Protein AF-A0A537RD06-F1 (afdb_monomer_lite)

pLDDT: mean 72.37, std 19.57, range [37.72, 94.0]

Foldseek 3Di:
DDDDWDFPDDPPDDPPDDTPTPPDPDPPDDPAKWKWKWFADPNQIWTQAPVRDTHSDPVRTDTHPDPVVNVVCCPPVPDDPTDMDMDMDGDD

Radius of gyration: 15.89 Å; chains: 1; bounding box: 30×45×32 Å

Structure (mmCIF, N/CA/C/O backbone):
data_AF-A0A537RD06-F1
#
_entry.id   AF-A0A537RD06-F1
#
loop_
_atom_site.group_PDB
_atom_site.id
_atom_site.type_symbol
_atom_site.label_atom_id
_atom_site.label_alt_id
_atom_site.label_comp_id
_atom_site.label_asym_id
_atom_site.label_entity_id
_atom_site.label_seq_id
_atom_site.pdbx_PDB_ins_code
_atom_site.Cartn_x
_atom_site.Cartn_y
_atom_site.Cartn_z
_atom_site.occupancy
_atom_site.B_iso_or_equiv
_atom_site.auth_seq_id
_atom_site.auth_comp_id
_atom_site.auth_asym_id
_atom_site.auth_atom_id
_atom_site.pdbx_PDB_model_num
ATOM 1 N N . MET A 1 1 ? 18.462 -20.074 -12.640 1.00 39.12 1 MET A N 1
ATOM 2 C CA . MET A 1 1 ? 17.946 -19.316 -11.480 1.00 39.12 1 MET A CA 1
ATOM 3 C C . MET A 1 1 ? 16.590 -19.912 -11.158 1.00 39.12 1 MET A C 1
ATOM 5 O O . MET A 1 1 ? 15.758 -19.966 -12.052 1.00 39.12 1 MET A O 1
ATOM 9 N N . SER A 1 2 ? 16.436 -20.519 -9.981 1.00 37.72 2 SER A N 1
ATOM 10 C CA . SER A 1 2 ? 15.245 -21.305 -9.638 1.00 37.72 2 SER A CA 1
ATOM 11 C C . SER A 1 2 ? 14.078 -20.364 -9.352 1.00 37.72 2 SER A C 1
ATOM 13 O O . SER A 1 2 ? 14.208 -19.499 -8.490 1.00 37.72 2 SER A O 1
ATOM 15 N N . ALA A 1 3 ? 12.968 -20.512 -10.076 1.00 45.72 3 ALA A N 1
ATOM 16 C CA . ALA A 1 3 ? 11.728 -19.812 -9.769 1.00 45.72 3 ALA A CA 1
ATOM 17 C C . ALA A 1 3 ? 11.284 -20.197 -8.348 1.00 45.72 3 ALA A C 1
ATOM 19 O O . ALA A 1 3 ? 11.201 -21.382 -8.022 1.00 45.72 3 ALA A O 1
ATOM 20 N N . HIS A 1 4 ? 11.058 -19.209 -7.483 1.00 45.50 4 HIS A N 1
ATOM 21 C CA . HIS A 1 4 ? 10.454 -19.451 -6.179 1.00 45.50 4 HIS A CA 1
ATOM 22 C C . HIS A 1 4 ? 8.944 -19.591 -6.369 1.00 45.50 4 HIS A C 1
ATOM 24 O O . HIS A 1 4 ? 8.223 -18.609 -6.542 1.00 45.50 4 HIS A O 1
ATOM 30 N N . GLU A 1 5 ? 8.479 -20.836 -6.389 1.00 47.28 5 GLU A N 1
ATOM 31 C CA . GLU A 1 5 ? 7.062 -21.173 -6.444 1.00 47.28 5 GLU A CA 1
ATOM 32 C C . GLU A 1 5 ? 6.422 -20.905 -5.078 1.00 47.28 5 GLU A C 1
ATOM 34 O O . GLU A 1 5 ? 6.774 -21.530 -4.079 1.00 47.28 5 GLU A O 1
ATOM 39 N N . ILE A 1 6 ? 5.480 -19.961 -5.026 1.00 50.62 6 ILE A N 1
ATOM 40 C CA . ILE A 1 6 ? 4.648 -19.731 -3.842 1.00 50.62 6 ILE A CA 1
ATOM 41 C C . ILE A 1 6 ? 3.338 -20.502 -4.048 1.00 50.62 6 ILE A C 1
ATOM 43 O O . ILE A 1 6 ? 2.570 -20.149 -4.948 1.00 50.62 6 ILE A O 1
ATOM 47 N N . PRO A 1 7 ? 3.050 -21.543 -3.250 1.00 47.88 7 PRO A N 1
ATOM 48 C CA . PRO A 1 7 ? 1.788 -22.258 -3.348 1.00 47.88 7 PRO A CA 1
ATOM 49 C C . PRO A 1 7 ? 0.640 -21.390 -2.815 1.00 47.88 7 PRO A C 1
ATOM 51 O O . PRO A 1 7 ? 0.606 -21.025 -1.640 1.00 47.88 7 PRO A O 1
ATOM 54 N N . LEU A 1 8 ? -0.340 -21.096 -3.673 1.00 50.75 8 LEU A N 1
ATOM 55 C CA . LEU A 1 8 ? -1.630 -20.531 -3.274 1.00 50.75 8 LEU A CA 1
ATOM 56 C C . LEU A 1 8 ? -2.480 -21.631 -2.625 1.00 50.75 8 LEU A C 1
ATOM 58 O O . LEU A 1 8 ? -3.322 -22.253 -3.269 1.00 50.75 8 LEU A O 1
ATOM 62 N N . MET A 1 9 ? -2.253 -21.904 -1.343 1.00 46.75 9 MET A N 1
ATOM 63 C CA . MET A 1 9 ? -3.157 -22.753 -0.568 1.00 46.75 9 MET A CA 1
ATOM 64 C C . MET A 1 9 ? -4.330 -21.897 -0.086 1.00 46.75 9 MET A C 1
ATOM 66 O O . MET A 1 9 ? -4.251 -21.228 0.941 1.00 46.75 9 MET A O 1
ATOM 70 N N . ALA A 1 10 ? -5.424 -21.890 -0.847 1.00 46.03 10 ALA A N 1
ATOM 71 C CA . ALA A 1 10 ? -6.705 -21.415 -0.343 1.00 46.03 10 ALA A CA 1
ATOM 72 C C . ALA A 1 10 ? -7.261 -22.471 0.625 1.00 46.03 10 ALA A C 1
ATOM 74 O O . ALA A 1 10 ? -7.625 -23.574 0.207 1.00 46.03 10 ALA A O 1
ATOM 75 N N . GLU A 1 11 ? -7.314 -22.152 1.920 1.00 45.16 11 GLU A N 1
ATOM 76 C CA . GLU A 1 11 ? -7.984 -22.983 2.924 1.00 45.16 11 GLU A CA 1
ATOM 77 C C . GLU A 1 11 ? -9.459 -23.158 2.524 1.00 45.16 11 GLU A C 1
ATOM 79 O O . GLU A 1 11 ? -10.261 -22.234 2.632 1.00 45.16 11 GLU A O 1
ATOM 84 N N . GLY A 1 12 ? -9.806 -24.339 2.000 1.00 47.91 12 GLY A N 1
ATOM 85 C CA . GLY A 1 12 ? -11.183 -24.705 1.653 1.00 47.91 12 GLY A CA 1
ATOM 86 C C . GLY A 1 12 ? -11.383 -25.424 0.316 1.00 47.91 12 GLY A C 1
ATOM 87 O O . GLY A 1 12 ? -12.463 -25.967 0.096 1.00 47.91 12 GLY A O 1
ATOM 88 N N . CYS A 1 13 ? -10.384 -25.496 -0.570 1.00 43.12 13 CYS A N 1
ATOM 89 C CA . CYS A 1 13 ? -10.528 -26.229 -1.834 1.00 43.12 13 CYS A CA 1
ATOM 90 C C . CYS A 1 13 ? -10.004 -27.671 -1.735 1.00 43.12 13 CYS A C 1
ATOM 92 O O . CYS A 1 13 ? -8.841 -27.906 -1.429 1.00 43.12 13 CYS A O 1
ATOM 94 N N . SER A 1 14 ? -10.913 -28.621 -1.983 1.00 47.53 14 SER A N 1
ATOM 95 C CA . SER A 1 14 ? -10.722 -30.033 -2.361 1.00 47.53 14 SER A CA 1
ATOM 96 C C . SER A 1 14 ? -9.271 -30.552 -2.457 1.00 47.53 14 SER A C 1
ATOM 98 O O . SER A 1 14 ? -8.477 -30.085 -3.275 1.00 47.53 14 SER A O 1
ATOM 100 N N . ARG A 1 15 ? -8.979 -31.643 -1.725 1.00 50.28 15 ARG A N 1
ATOM 101 C CA . ARG A 1 15 ? -7.707 -32.407 -1.751 1.00 50.28 15 ARG A CA 1
ATOM 102 C C . ARG A 1 15 ? -7.322 -32.989 -3.128 1.00 50.28 15 ARG 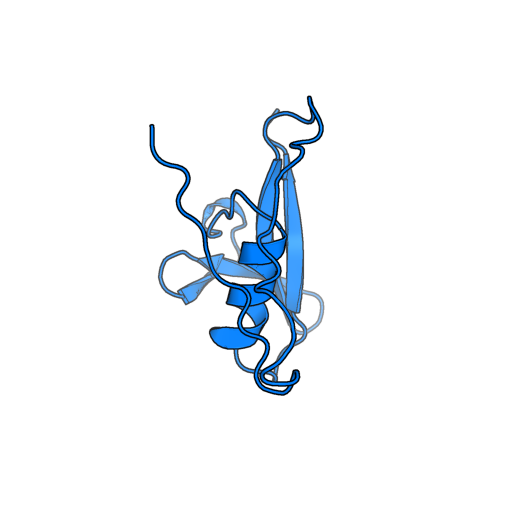A C 1
ATOM 104 O O . ARG A 1 15 ? -6.271 -33.607 -3.235 1.00 50.28 15 ARG A O 1
ATOM 111 N N . PHE A 1 16 ? -8.159 -32.826 -4.154 1.00 48.12 16 PHE A N 1
ATOM 112 C CA . PHE A 1 16 ? -7.951 -33.370 -5.502 1.00 48.12 16 PHE A CA 1
ATOM 113 C C . PHE A 1 16 ? -7.675 -32.305 -6.569 1.00 48.12 16 PHE A C 1
ATOM 115 O O . PHE A 1 16 ? -7.609 -32.626 -7.753 1.00 48.12 16 PHE A O 1
ATOM 122 N N . THR A 1 17 ? -7.515 -31.042 -6.177 1.00 46.06 17 THR A N 1
ATOM 123 C CA . THR A 1 17 ? -7.164 -29.968 -7.114 1.00 46.06 17 THR A CA 1
ATOM 124 C C . THR A 1 17 ? -5.637 -29.869 -7.204 1.00 46.06 17 THR A C 1
ATOM 126 O O . THR A 1 17 ? -5.003 -29.711 -6.158 1.00 46.06 17 THR A O 1
ATOM 129 N N . PRO A 1 18 ? -5.015 -29.981 -8.395 1.00 46.28 18 PRO A N 1
ATOM 130 C CA . PRO A 1 18 ? -3.580 -29.742 -8.527 1.00 46.28 18 PRO A CA 1
ATOM 131 C C . PRO A 1 18 ? -3.249 -28.322 -8.035 1.00 46.28 18 PRO A C 1
ATOM 133 O O . PRO A 1 18 ? -4.090 -27.429 -8.184 1.00 46.28 18 PRO A O 1
ATOM 136 N N . PRO A 1 19 ? -2.063 -28.094 -7.435 1.00 48.31 19 PRO A N 1
ATOM 137 C CA . PRO A 1 19 ? -1.690 -26.771 -6.957 1.00 48.31 19 PRO A 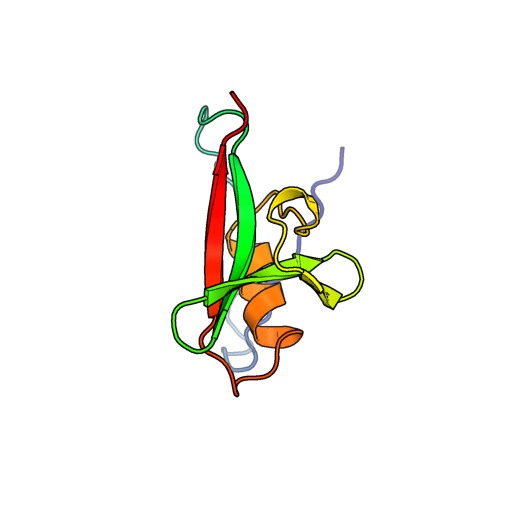CA 1
ATOM 138 C C . PRO A 1 19 ? -1.803 -25.769 -8.108 1.00 48.31 19 PRO A C 1
ATOM 140 O O . PRO A 1 19 ? -1.218 -25.966 -9.174 1.00 48.31 19 PRO A O 1
ATOM 143 N N . LEU A 1 20 ? -2.577 -24.702 -7.908 1.00 44.91 20 LEU A N 1
ATOM 144 C CA . LEU A 1 20 ? -2.580 -23.571 -8.825 1.00 44.91 20 LEU A CA 1
ATOM 145 C C . LEU A 1 20 ? -1.273 -22.813 -8.607 1.00 44.91 20 LEU A C 1
ATOM 147 O O . LEU A 1 20 ? -1.159 -21.955 -7.734 1.00 44.91 20 LEU A O 1
ATOM 151 N N . PHE A 1 21 ? -0.263 -23.179 -9.385 1.00 50.50 21 PHE A N 1
ATOM 152 C CA . PHE A 1 21 ? 0.940 -22.381 -9.524 1.00 50.50 21 PHE A CA 1
ATOM 153 C C . PHE A 1 21 ? 0.575 -21.122 -10.314 1.00 50.50 21 PHE A C 1
ATOM 155 O O . PHE A 1 21 ? -0.007 -21.210 -11.397 1.00 50.50 21 PHE A O 1
ATOM 162 N N . LEU A 1 22 ? 0.916 -19.943 -9.789 1.00 44.88 22 LEU A N 1
ATOM 163 C CA . LEU A 1 22 ? 0.907 -18.707 -10.571 1.00 44.88 22 LEU A CA 1
ATOM 164 C C . LEU A 1 22 ? 2.005 -18.813 -11.634 1.00 44.88 22 LEU A C 1
ATOM 166 O O . LEU A 1 22 ? 3.127 -18.359 -11.428 1.00 44.88 22 LEU A O 1
ATOM 170 N N . HIS A 1 23 ? 1.703 -19.449 -12.765 1.00 43.94 23 HIS A N 1
ATOM 171 C CA . HIS A 1 23 ? 2.552 -19.359 -13.943 1.00 43.94 23 HIS A CA 1
ATOM 172 C C . HIS A 1 23 ? 2.405 -17.952 -14.522 1.00 43.94 23 HIS A C 1
ATOM 174 O O . HIS A 1 23 ? 1.399 -17.596 -15.134 1.00 43.94 23 HIS A O 1
ATOM 180 N N . GLN A 1 24 ? 3.414 -17.135 -14.235 1.00 50.53 24 GLN A N 1
ATOM 181 C CA . GLN A 1 24 ? 3.562 -15.776 -14.720 1.00 50.53 24 GLN A CA 1
ATOM 182 C C . GLN A 1 24 ? 3.784 -15.800 -16.236 1.00 50.53 24 GLN A C 1
ATOM 184 O O . GLN A 1 24 ? 4.829 -16.233 -16.712 1.00 50.53 24 GLN A O 1
ATOM 189 N N . GLN A 1 25 ? 2.837 -15.267 -16.999 1.00 43.47 25 GLN A N 1
ATOM 190 C CA . GLN A 1 25 ? 3.230 -14.427 -18.123 1.00 43.47 25 GLN A CA 1
ATOM 191 C C . GLN A 1 25 ? 3.311 -13.012 -17.560 1.00 43.47 25 GLN A C 1
ATOM 193 O O . GLN A 1 25 ? 2.281 -12.392 -17.299 1.00 43.47 25 GLN A O 1
ATOM 198 N N . GLU A 1 26 ? 4.524 -12.523 -17.291 1.00 51.16 26 GLU A N 1
ATOM 199 C CA . GLU A 1 26 ? 4.718 -11.088 -17.090 1.00 51.16 26 GLU A CA 1
ATOM 200 C C . GLU A 1 26 ? 4.190 -10.378 -18.344 1.00 51.16 26 GLU A C 1
ATOM 202 O O . GLU A 1 26 ? 4.659 -10.685 -19.446 1.00 51.16 26 GLU A O 1
ATOM 207 N N . PRO A 1 27 ? 3.213 -9.458 -18.242 1.00 44.81 27 PRO A N 1
ATOM 208 C CA . PRO A 1 27 ? 2.924 -8.604 -19.373 1.00 44.81 27 PRO A CA 1
ATOM 209 C C . PRO A 1 27 ? 4.166 -7.729 -19.595 1.00 44.81 27 PRO A C 1
ATOM 211 O O . PRO A 1 27 ? 4.600 -7.033 -18.670 1.00 44.81 27 PRO A O 1
ATOM 214 N N . PRO A 1 28 ? 4.772 -7.763 -20.792 1.00 43.69 28 PRO A N 1
ATOM 215 C CA . PRO A 1 28 ? 5.947 -6.964 -21.067 1.00 43.69 28 PRO A CA 1
ATOM 216 C C . PRO A 1 28 ? 5.533 -5.490 -21.088 1.00 43.69 28 PRO A C 1
ATOM 218 O O . PRO A 1 28 ? 4.713 -5.073 -21.903 1.00 43.69 28 PRO A O 1
ATOM 221 N N . GLY A 1 29 ? 6.127 -4.697 -20.195 1.00 50.47 29 GLY A N 1
ATOM 222 C CA . GLY A 1 29 ? 6.176 -3.243 -20.322 1.00 50.47 29 GLY A CA 1
ATOM 223 C C . GLY A 1 29 ? 5.027 -2.460 -19.688 1.00 50.47 29 GLY A C 1
ATOM 224 O O . GLY A 1 29 ? 4.192 -1.914 -20.397 1.00 50.47 29 GLY A O 1
ATOM 225 N N . ILE A 1 30 ? 5.083 -2.247 -18.369 1.00 50.12 30 ILE A N 1
ATOM 226 C CA . ILE A 1 30 ? 4.728 -0.947 -17.772 1.00 50.12 30 ILE A CA 1
ATOM 227 C C . ILE A 1 30 ? 5.784 -0.644 -16.702 1.00 50.12 30 ILE A C 1
ATOM 229 O O . ILE A 1 30 ? 5.758 -1.206 -15.612 1.00 50.12 30 ILE A O 1
ATOM 233 N N . GLY A 1 31 ? 6.751 0.202 -17.060 1.00 55.84 31 GLY A N 1
ATOM 234 C CA . GLY A 1 31 ? 7.876 0.590 -16.213 1.00 55.84 31 GLY A CA 1
ATOM 235 C C . GLY A 1 31 ? 7.474 1.188 -14.861 1.00 55.84 31 GLY A C 1
ATOM 236 O O . GLY A 1 31 ? 6.421 1.810 -14.719 1.00 55.84 31 GLY A O 1
ATOM 237 N N . ASN A 1 32 ? 8.367 1.007 -13.887 1.00 64.88 32 ASN A N 1
ATOM 238 C CA . ASN A 1 32 ? 8.471 1.762 -12.638 1.00 64.88 32 ASN A CA 1
ATOM 239 C C . ASN A 1 32 ? 7.167 1.950 -11.840 1.00 64.88 32 ASN A C 1
ATOM 241 O O . ASN A 1 32 ? 6.947 3.019 -11.269 1.00 64.88 32 ASN A O 1
ATOM 245 N N . ALA A 1 33 ? 6.275 0.963 -11.808 1.00 76.75 33 ALA A N 1
ATOM 246 C CA . ALA A 1 33 ? 5.068 1.029 -10.993 1.00 76.75 33 ALA A CA 1
ATOM 247 C C . ALA A 1 33 ? 5.202 0.115 -9.769 1.00 76.75 33 ALA A C 1
ATOM 249 O O . ALA A 1 33 ? 5.374 -1.088 -9.923 1.00 76.75 33 ALA A O 1
ATOM 250 N N . MET A 1 34 ? 5.093 0.680 -8.567 1.00 89.94 34 MET A N 1
ATOM 251 C CA . MET A 1 34 ? 5.042 -0.064 -7.303 1.00 89.94 34 MET A CA 1
ATOM 252 C C . MET A 1 34 ? 3.695 0.136 -6.616 1.00 89.94 34 MET A C 1
ATOM 254 O O . MET A 1 34 ? 3.027 1.159 -6.796 1.00 89.94 34 MET A O 1
ATOM 258 N N . TRP A 1 35 ? 3.293 -0.839 -5.814 1.00 91.94 35 TRP A N 1
ATOM 259 C CA . TRP A 1 35 ? 2.028 -0.828 -5.090 1.00 91.94 35 TRP A CA 1
ATOM 260 C C . TRP A 1 35 ? 2.252 -0.453 -3.631 1.00 91.94 35 TRP A C 1
ATOM 262 O O . TRP A 1 35 ? 3.262 -0.817 -3.046 1.00 91.94 35 TRP A O 1
ATOM 272 N N . VAL A 1 36 ? 1.314 0.274 -3.033 1.00 94.00 36 VAL A N 1
ATOM 273 C CA . VAL A 1 36 ? 1.373 0.688 -1.622 1.00 94.00 36 VAL A CA 1
ATOM 274 C C . VAL A 1 36 ? 0.021 0.458 -0.966 1.00 94.00 36 VAL A C 1
ATOM 276 O O . VAL A 1 36 ? -1.019 0.547 -1.624 1.00 94.00 36 VAL A O 1
ATOM 279 N N . ILE A 1 37 ? 0.001 0.202 0.338 1.00 93.31 37 ILE A N 1
ATOM 280 C CA . ILE A 1 37 ? -1.255 0.070 1.083 1.00 93.31 37 ILE A CA 1
ATOM 281 C C . ILE A 1 37 ? -1.659 1.442 1.621 1.00 93.31 37 ILE A C 1
ATOM 283 O O . ILE A 1 37 ? -0.892 2.112 2.312 1.00 93.31 37 ILE A O 1
ATOM 287 N N . ILE A 1 38 ? -2.887 1.853 1.306 1.00 93.00 38 ILE A N 1
ATOM 288 C CA . ILE A 1 38 ? -3.454 3.141 1.704 1.00 93.00 38 ILE A CA 1
ATOM 289 C C . ILE A 1 38 ? -4.616 2.891 2.651 1.00 93.00 38 ILE A C 1
ATOM 291 O O . ILE A 1 38 ? -5.527 2.119 2.352 1.00 93.00 38 ILE A O 1
ATOM 295 N N . ARG A 1 39 ? -4.622 3.603 3.770 1.00 90.44 39 ARG A N 1
ATOM 296 C CA . ARG A 1 39 ? -5.752 3.709 4.684 1.00 90.44 39 ARG A CA 1
ATOM 297 C C . ARG A 1 39 ? -6.350 5.102 4.608 1.00 90.44 39 ARG A C 1
ATOM 299 O O . AR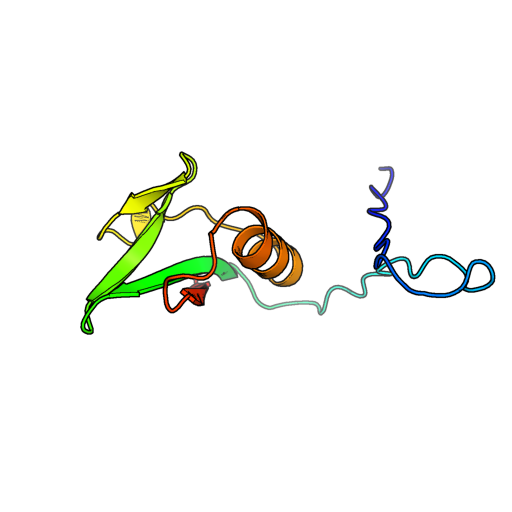G A 1 39 ? -5.633 6.085 4.788 1.00 90.44 39 ARG A O 1
ATOM 306 N N . THR A 1 40 ? -7.668 5.186 4.447 1.00 85.88 40 THR A N 1
ATOM 307 C CA . THR A 1 40 ? -8.394 6.463 4.471 1.00 85.88 40 THR A CA 1
ATOM 308 C C . THR A 1 40 ? -9.164 6.615 5.782 1.00 85.88 40 THR A C 1
ATOM 310 O O . THR A 1 40 ? -10.131 5.897 6.038 1.00 85.88 40 THR A O 1
ATOM 313 N N . LEU A 1 41 ? -8.769 7.590 6.602 1.00 79.12 41 LEU A N 1
ATOM 314 C CA . LEU A 1 41 ? -9.432 7.958 7.855 1.00 79.12 41 LEU A CA 1
ATOM 315 C C . LEU A 1 41 ? -10.037 9.356 7.729 1.00 79.12 41 LEU A C 1
ATOM 317 O O . LEU A 1 41 ? -9.316 10.334 7.553 1.00 79.12 41 LEU A O 1
ATOM 321 N N . LYS A 1 42 ? -11.370 9.468 7.838 1.00 82.06 42 LYS A N 1
ATOM 322 C CA . LYS A 1 42 ? -12.100 10.756 7.789 1.00 82.06 42 LYS A CA 1
ATOM 323 C C . LYS A 1 42 ? -11.709 11.639 6.583 1.00 82.06 42 LYS A C 1
ATOM 325 O O . LYS A 1 42 ? -11.561 12.848 6.717 1.00 82.06 42 LYS A O 1
ATOM 330 N N . GLY A 1 43 ? -11.496 11.022 5.417 1.00 79.69 43 GLY A N 1
ATOM 331 C CA . GLY A 1 43 ? -11.096 11.718 4.186 1.00 79.69 43 GLY A CA 1
ATOM 332 C C . GLY A 1 43 ? -9.601 12.043 4.066 1.00 79.69 43 GLY A C 1
ATOM 333 O O . GLY A 1 43 ? -9.199 12.620 3.063 1.00 79.69 43 GLY A O 1
ATOM 334 N N . LYS A 1 44 ? -8.769 11.661 5.044 1.00 86.75 44 LYS A N 1
ATOM 335 C CA . LYS A 1 44 ? -7.306 11.779 4.979 1.00 86.75 44 LYS A CA 1
ATOM 336 C C . LYS A 1 44 ? -6.673 10.427 4.680 1.00 86.75 44 LYS A C 1
ATOM 338 O O . LYS A 1 44 ? -7.071 9.418 5.263 1.00 86.75 44 LYS A O 1
ATOM 343 N N . ASN A 1 45 ? -5.685 10.416 3.793 1.00 90.12 45 ASN A N 1
ATOM 344 C CA . ASN A 1 45 ? -4.935 9.211 3.459 1.00 90.12 45 ASN A CA 1
ATOM 345 C C . ASN A 1 45 ? -3.758 9.025 4.421 1.00 90.12 45 ASN A C 1
ATOM 347 O O . ASN A 1 45 ? -3.176 9.984 4.913 1.00 90.12 45 ASN A O 1
ATOM 351 N N . SER A 1 46 ? -3.434 7.772 4.697 1.00 92.31 46 SER A N 1
ATOM 352 C CA . SER A 1 46 ? -2.235 7.334 5.403 1.00 92.31 46 SER A CA 1
ATOM 353 C C . SER A 1 46 ? -1.677 6.115 4.689 1.00 92.31 46 SER A C 1
ATOM 355 O O . SER A 1 46 ? -2.443 5.342 4.111 1.00 92.31 46 SER A O 1
ATOM 357 N N . PHE A 1 47 ? -0.365 5.954 4.723 1.00 93.31 47 PHE A N 1
ATOM 358 C CA . PHE A 1 47 ? 0.357 4.929 3.987 1.00 93.31 47 PHE A CA 1
ATOM 359 C C . PHE A 1 47 ? 1.039 3.988 4.965 1.00 93.31 47 PHE A C 1
ATOM 361 O O . PHE A 1 47 ? 1.553 4.433 5.994 1.00 93.31 47 PHE A O 1
ATOM 368 N N . LEU A 1 48 ? 0.977 2.694 4.673 1.00 92.81 48 LEU A N 1
ATOM 369 C CA . LEU A 1 48 ? 1.620 1.685 5.500 1.00 92.81 48 LEU A CA 1
ATOM 370 C C . LEU A 1 48 ? 3.126 1.731 5.256 1.00 92.81 48 LEU A C 1
ATOM 372 O O . LEU A 1 48 ? 3.544 1.656 4.105 1.00 92.81 48 LEU A O 1
ATOM 376 N N . THR A 1 49 ? 3.911 1.876 6.315 1.00 93.00 49 THR A N 1
ATOM 377 C CA . THR A 1 49 ? 5.377 1.858 6.271 1.00 93.00 49 THR A CA 1
ATOM 378 C C . THR A 1 49 ? 5.906 0.431 6.399 1.00 93.00 49 THR A C 1
ATOM 380 O O . THR A 1 49 ? 5.189 -0.461 6.856 1.00 93.00 49 THR A O 1
ATOM 383 N N . GLU A 1 50 ? 7.186 0.225 6.082 1.00 88.12 50 GLU A N 1
ATOM 384 C CA . GLU A 1 50 ? 7.859 -1.086 6.200 1.00 88.12 50 GLU A CA 1
ATOM 385 C C . GLU A 1 50 ? 7.840 -1.632 7.640 1.00 88.12 50 GLU A C 1
ATOM 387 O O . GLU A 1 50 ? 7.826 -2.833 7.895 1.00 88.12 50 GLU A O 1
ATOM 392 N N . THR A 1 51 ? 7.775 -0.724 8.617 1.00 89.19 51 THR A N 1
ATOM 393 C CA . THR A 1 51 ? 7.700 -1.028 10.053 1.00 89.19 51 THR A CA 1
ATOM 394 C C . THR A 1 51 ? 6.280 -1.334 10.548 1.00 89.19 51 THR A C 1
ATOM 396 O O . THR A 1 51 ? 6.062 -1.454 11.756 1.00 89.19 51 THR A O 1
ATOM 399 N N . GLY A 1 52 ? 5.293 -1.413 9.648 1.00 86.19 52 GLY A N 1
ATOM 400 C CA . GLY A 1 52 ? 3.885 -1.643 9.983 1.00 86.19 52 GLY A CA 1
ATOM 401 C C . GLY A 1 52 ? 3.185 -0.439 10.627 1.00 86.19 52 GLY A C 1
ATOM 402 O O . GLY A 1 52 ? 2.075 -0.570 11.146 1.00 86.19 52 GLY A O 1
ATOM 403 N N . GLN A 1 53 ? 3.820 0.738 10.618 1.00 90.62 53 GLN A N 1
ATOM 404 C CA . GLN A 1 53 ? 3.235 1.988 11.102 1.00 90.62 53 GLN A CA 1
ATOM 405 C C . GLN A 1 53 ? 2.498 2.715 9.974 1.00 90.62 53 GLN A C 1
ATOM 407 O O . GLN A 1 53 ? 2.634 2.400 8.796 1.00 90.62 53 GLN A O 1
ATOM 412 N N . TRP A 1 54 ? 1.692 3.711 10.334 1.00 91.31 54 TRP A N 1
ATOM 413 C CA . TRP A 1 54 ? 0.984 4.538 9.360 1.00 91.31 54 TRP A CA 1
ATOM 414 C C . TRP A 1 54 ? 1.597 5.931 9.286 1.00 91.31 54 TRP A C 1
ATOM 416 O O . TRP A 1 54 ? 1.520 6.679 10.260 1.00 91.31 54 TRP A O 1
ATOM 426 N N . SER A 1 55 ? 2.123 6.304 8.120 1.00 93.12 55 SER A N 1
ATOM 427 C CA . 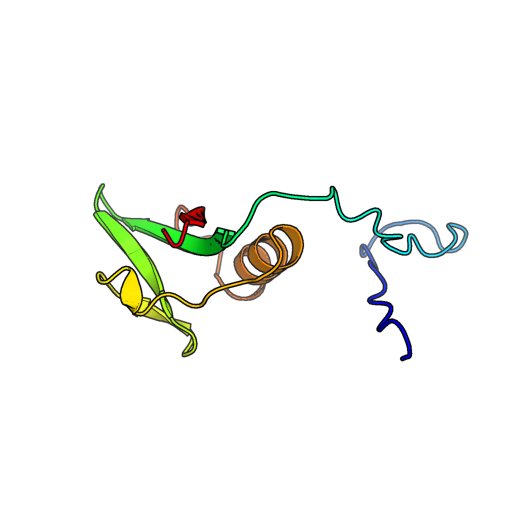SER A 1 55 ? 2.620 7.657 7.844 1.00 93.12 55 SER A CA 1
ATOM 428 C C . SER A 1 55 ? 1.589 8.484 7.068 1.00 93.12 55 SER A C 1
ATOM 430 O O . SER A 1 55 ? 0.723 7.947 6.373 1.00 93.12 55 SER A O 1
ATOM 432 N N . GLN A 1 56 ? 1.644 9.809 7.210 1.00 93.69 56 GLN A N 1
ATOM 433 C CA . GLN A 1 56 ? 0.943 10.737 6.312 1.00 93.69 56 GLN A CA 1
ATOM 434 C C . GLN A 1 56 ? 1.773 11.042 5.056 1.00 93.69 56 GLN A C 1
ATOM 436 O O . GLN A 1 56 ? 1.207 11.496 4.063 1.00 93.69 56 GLN A O 1
ATOM 441 N N . ASP A 1 57 ? 3.084 10.786 5.086 1.00 91.38 57 ASP A N 1
ATOM 442 C CA . ASP A 1 57 ? 3.948 10.925 3.920 1.00 91.38 57 ASP A CA 1
ATOM 443 C C . ASP A 1 57 ? 3.867 9.657 3.060 1.00 91.38 57 ASP A C 1
ATOM 445 O O . ASP A 1 57 ? 3.963 8.528 3.540 1.00 91.38 57 ASP A O 1
ATOM 449 N N . ARG A 1 58 ? 3.675 9.856 1.758 1.00 88.88 58 ARG A N 1
ATOM 450 C CA . ARG A 1 58 ? 3.663 8.785 0.761 1.00 88.88 58 ARG A CA 1
ATOM 451 C C . ARG A 1 58 ? 5.054 8.185 0.557 1.00 88.88 58 ARG A C 1
ATOM 453 O O . ARG A 1 58 ? 5.154 7.042 0.122 1.00 88.88 58 ARG A O 1
ATOM 460 N N . ASN A 1 59 ? 6.113 8.948 0.800 1.00 89.75 59 ASN A N 1
ATOM 461 C CA . ASN A 1 59 ? 7.480 8.516 0.526 1.00 89.75 59 ASN A CA 1
ATOM 462 C C . ASN A 1 59 ? 7.979 7.463 1.524 1.00 89.75 59 ASN A C 1
ATOM 464 O O . ASN A 1 59 ? 8.835 6.659 1.153 1.00 89.75 59 ASN A O 1
ATOM 468 N N . ASP A 1 60 ? 7.371 7.428 2.712 1.00 91.94 60 ASP A N 1
ATOM 469 C CA . ASP A 1 60 ? 7.598 6.434 3.769 1.00 91.94 60 ASP A CA 1
ATOM 470 C C . ASP A 1 60 ? 6.846 5.116 3.527 1.00 91.94 60 ASP A C 1
ATOM 472 O O . ASP A 1 60 ? 6.959 4.180 4.320 1.00 91.94 60 ASP A O 1
ATOM 476 N N . ALA A 1 61 ? 6.015 5.051 2.484 1.00 91.44 61 ALA A N 1
ATOM 477 C CA . ALA A 1 61 ? 5.201 3.879 2.206 1.00 91.44 61 ALA A CA 1
ATOM 478 C C . ALA A 1 61 ? 6.068 2.675 1.814 1.00 91.44 61 ALA A C 1
ATOM 480 O O . ALA A 1 61 ? 6.928 2.792 0.938 1.00 91.44 61 ALA A O 1
ATOM 481 N N . GLU A 1 62 ? 5.759 1.517 2.395 1.00 92.50 62 GLU A N 1
ATOM 482 C CA . GLU A 1 62 ? 6.223 0.208 1.937 1.00 92.50 62 GLU A CA 1
ATOM 483 C C . GLU A 1 62 ? 5.794 -0.006 0.485 1.00 92.50 62 GLU A C 1
ATOM 485 O O . GLU A 1 62 ? 4.639 0.262 0.121 1.00 92.50 62 GLU A O 1
ATOM 490 N N . ARG A 1 63 ? 6.726 -0.487 -0.343 1.00 91.19 63 ARG A N 1
ATOM 491 C CA . ARG A 1 63 ? 6.547 -0.608 -1.788 1.00 91.19 63 ARG A CA 1
ATOM 492 C C . ARG A 1 63 ? 6.569 -2.072 -2.187 1.00 91.19 63 ARG A C 1
ATOM 494 O O . ARG A 1 63 ? 7.583 -2.747 -2.106 1.00 91.19 63 ARG A O 1
ATOM 501 N N . PHE A 1 64 ? 5.447 -2.535 -2.710 1.00 89.19 64 PHE A N 1
ATOM 502 C CA . PHE A 1 64 ? 5.292 -3.899 -3.177 1.00 89.19 64 PHE A CA 1
ATOM 503 C C . PHE A 1 64 ? 5.469 -3.958 -4.694 1.00 89.19 64 PHE A C 1
ATOM 505 O O . PHE A 1 64 ? 4.758 -3.277 -5.439 1.00 89.19 64 PHE A O 1
ATOM 512 N N . ASP A 1 65 ? 6.356 -4.835 -5.156 1.00 86.94 65 ASP A N 1
ATOM 513 C CA . ASP A 1 65 ? 6.587 -5.061 -6.590 1.00 86.94 65 ASP A CA 1
ATOM 514 C C . ASP A 1 65 ? 5.395 -5.734 -7.280 1.00 86.94 65 ASP A C 1
ATOM 516 O O . ASP A 1 65 ? 5.219 -5.640 -8.495 1.00 86.94 65 ASP A O 1
ATOM 520 N N . ARG A 1 66 ? 4.539 -6.414 -6.508 1.00 85.50 66 ARG A N 1
ATOM 521 C CA . ARG A 1 66 ? 3.409 -7.179 -7.035 1.00 85.50 66 ARG A CA 1
ATOM 522 C C . ARG A 1 66 ? 2.094 -6.811 -6.358 1.00 85.50 66 ARG A C 1
ATOM 524 O O . ARG A 1 66 ? 2.002 -6.735 -5.133 1.00 85.50 66 ARG A O 1
ATOM 531 N N . TYR A 1 67 ? 1.055 -6.634 -7.174 1.00 86.06 67 TYR A N 1
ATOM 532 C CA . TYR A 1 67 ? -0.284 -6.265 -6.709 1.00 86.06 67 TYR A CA 1
ATOM 533 C C . TYR A 1 67 ? -0.912 -7.335 -5.808 1.00 86.06 67 TYR A C 1
ATOM 535 O O . TYR A 1 67 ? -1.461 -7.018 -4.756 1.00 86.06 67 TYR A O 1
ATOM 543 N N . ASP A 1 68 ? -0.822 -8.603 -6.212 1.00 86.75 68 ASP A N 1
ATOM 544 C CA . ASP A 1 68 ? -1.353 -9.744 -5.463 1.00 86.75 68 ASP A CA 1
ATOM 545 C C . ASP A 1 68 ? -0.705 -9.861 -4.080 1.00 86.75 68 ASP A C 1
ATOM 547 O O . ASP A 1 68 ? -1.401 -10.081 -3.087 1.00 86.75 68 ASP A O 1
ATOM 551 N N . TYR A 1 69 ? 0.603 -9.615 -3.997 1.00 87.12 69 TYR A N 1
ATOM 552 C CA . TYR A 1 69 ? 1.317 -9.583 -2.727 1.00 87.12 69 TYR A CA 1
ATOM 553 C C . TYR A 1 69 ? 0.875 -8.412 -1.836 1.00 87.12 69 TYR A C 1
ATOM 555 O O . TYR A 1 69 ? 0.594 -8.616 -0.656 1.00 87.12 69 TYR A O 1
ATOM 563 N N . ALA A 1 70 ? 0.701 -7.212 -2.401 1.00 89.81 70 ALA A N 1
ATOM 564 C CA . ALA A 1 70 ? 0.175 -6.061 -1.663 1.00 89.81 70 ALA A CA 1
ATOM 565 C C . ALA A 1 70 ? -1.241 -6.315 -1.108 1.00 89.81 70 ALA A C 1
ATOM 567 O O . ALA A 1 70 ? -1.556 -5.925 0.017 1.00 89.81 70 ALA A O 1
ATOM 568 N N . VAL A 1 71 ? -2.104 -6.984 -1.883 1.00 88.56 71 VAL A N 1
ATOM 569 C CA . VAL A 1 71 ? -3.458 -7.371 -1.453 1.00 88.56 71 VAL A CA 1
ATOM 570 C C . VAL A 1 71 ? -3.408 -8.413 -0.337 1.00 88.56 71 VAL A C 1
ATOM 572 O O . VAL A 1 71 ? -4.087 -8.243 0.675 1.00 88.56 71 VAL A O 1
ATOM 575 N N . TYR A 1 72 ? -2.588 -9.455 -0.491 1.00 89.19 72 TYR A N 1
ATOM 576 C CA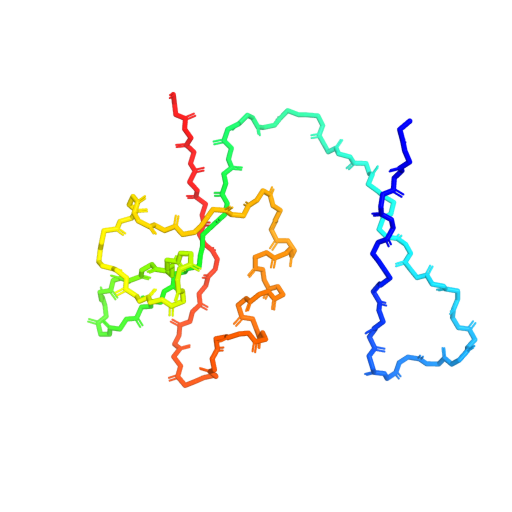 . TYR A 1 72 ? -2.409 -10.479 0.537 1.00 89.19 72 TYR A CA 1
ATOM 577 C C . TYR A 1 72 ? -1.930 -9.866 1.858 1.00 89.19 72 TYR A C 1
ATOM 579 O O . TYR A 1 72 ? -2.532 -10.104 2.907 1.00 89.19 72 TYR A O 1
ATOM 587 N N . TYR A 1 73 ? -0.899 -9.019 1.795 1.00 86.94 73 TYR A N 1
ATOM 588 C CA . TYR A 1 73 ? -0.354 -8.333 2.962 1.00 86.94 73 TYR A CA 1
ATOM 589 C C . TYR A 1 73 ? -1.414 -7.447 3.631 1.00 86.94 73 TYR A C 1
ATOM 591 O O . TYR A 1 73 ? -1.610 -7.520 4.843 1.00 86.94 73 TYR A O 1
ATOM 599 N N . ARG A 1 74 ? -2.174 -6.668 2.842 1.00 87.31 74 ARG A N 1
ATOM 600 C CA . ARG A 1 74 ? -3.285 -5.836 3.336 1.00 87.31 74 ARG A CA 1
ATOM 601 C C . ARG A 1 74 ? -4.301 -6.643 4.148 1.00 87.31 74 ARG A C 1
ATOM 603 O O . ARG A 1 74 ? -4.763 -6.161 5.178 1.00 87.31 74 ARG A O 1
ATOM 610 N N . ASP A 1 75 ? -4.684 -7.819 3.665 1.00 84.62 75 ASP A N 1
ATOM 611 C CA . ASP A 1 75 ? -5.764 -8.605 4.268 1.00 84.62 75 ASP A CA 1
ATOM 612 C C . ASP A 1 75 ? -5.310 -9.416 5.489 1.00 84.62 75 ASP A C 1
ATOM 614 O O . ASP A 1 75 ? -6.127 -9.684 6.373 1.00 84.62 75 ASP A O 1
ATOM 618 N N . LYS A 1 76 ? -4.026 -9.790 5.559 1.00 80.94 76 LYS A N 1
ATOM 619 C CA . LYS A 1 76 ? -3.463 -10.570 6.672 1.00 80.94 76 LYS A CA 1
ATOM 620 C C . LYS A 1 76 ? -2.914 -9.706 7.802 1.00 80.94 76 LYS A C 1
ATOM 622 O O . LYS A 1 76 ? -3.251 -9.947 8.957 1.00 80.94 76 LYS A O 1
ATOM 627 N N . GLU A 1 77 ? -2.115 -8.697 7.474 1.00 73.88 77 GLU A N 1
ATOM 628 C CA . GLU A 1 77 ? -1.357 -7.918 8.465 1.00 73.88 77 GLU A CA 1
ATOM 629 C C . GLU A 1 77 ? -2.117 -6.676 8.942 1.00 73.88 77 GLU A C 1
ATOM 631 O O . GLU A 1 77 ? -1.816 -6.090 9.982 1.00 73.88 77 GLU A O 1
ATOM 636 N N . VAL A 1 78 ? -3.150 -6.262 8.205 1.00 70.44 78 VAL A N 1
ATOM 637 C CA . VAL A 1 78 ? -3.860 -5.014 8.471 1.00 70.44 78 VAL A CA 1
ATOM 638 C C . VAL A 1 78 ? -5.298 -5.349 8.887 1.00 70.44 78 VAL A C 1
ATOM 640 O O . VAL A 1 78 ? -6.137 -5.749 8.085 1.00 70.44 78 VAL A O 1
ATOM 643 N N . GLY A 1 79 ? -5.636 -5.191 10.173 1.00 68.88 79 GLY A N 1
ATOM 644 C CA . GLY A 1 79 ? -6.895 -5.712 10.754 1.00 68.88 79 GLY A CA 1
ATOM 645 C C . GLY A 1 79 ? -8.190 -4.958 10.368 1.00 68.88 79 GLY A C 1
ATOM 646 O O . GLY A 1 79 ? -8.195 -3.736 10.398 1.00 68.88 79 GLY A O 1
ATOM 647 N N . PRO A 1 80 ? -9.325 -5.624 10.081 1.00 67.00 80 PRO A N 1
ATOM 648 C CA . PRO A 1 80 ? -10.475 -5.182 9.246 1.00 67.00 80 PRO A CA 1
ATOM 649 C C . PRO A 1 80 ? -11.216 -3.877 9.607 1.00 67.00 80 PRO A C 1
ATOM 651 O O . PRO A 1 80 ? -12.137 -3.479 8.900 1.00 67.00 80 PRO A O 1
ATOM 654 N N . ARG A 1 81 ? -10.859 -3.195 10.697 1.00 69.25 81 ARG A N 1
ATOM 655 C CA . ARG A 1 81 ? -11.614 -2.060 11.258 1.00 69.25 81 ARG A CA 1
ATOM 656 C C . ARG A 1 81 ? -11.500 -0.756 10.459 1.00 69.25 81 ARG A C 1
ATOM 658 O O . ARG A 1 81 ? -12.152 0.225 10.807 1.00 69.25 81 ARG A O 1
ATOM 665 N N . GLU A 1 82 ? -10.695 -0.728 9.401 1.00 71.06 82 GLU A N 1
ATOM 666 C CA . GLU A 1 82 ? -10.369 0.487 8.656 1.00 71.06 82 GLU A CA 1
ATOM 667 C C . GLU A 1 82 ? -10.550 0.281 7.150 1.00 71.06 82 GLU A C 1
ATOM 669 O O . GLU A 1 82 ? -10.206 -0.768 6.600 1.00 71.06 82 GLU A O 1
ATOM 674 N N . ARG A 1 83 ? -11.066 1.308 6.461 1.00 82.06 83 ARG A N 1
ATOM 675 C CA . ARG A 1 83 ? -11.140 1.312 4.996 1.00 82.06 83 ARG A CA 1
ATOM 676 C C . ARG A 1 83 ? -9.728 1.396 4.428 1.00 82.06 83 ARG A C 1
ATOM 678 O O . ARG A 1 83 ? -9.044 2.406 4.611 1.00 82.06 83 ARG A O 1
ATOM 685 N N . ARG A 1 84 ? -9.312 0.335 3.740 1.00 86.62 84 ARG A N 1
ATOM 686 C CA . ARG A 1 84 ? -7.988 0.217 3.127 1.00 86.62 84 ARG A CA 1
ATOM 687 C C . ARG A 1 84 ? -8.082 -0.219 1.683 1.00 86.62 84 ARG A C 1
ATOM 689 O O . ARG A 1 84 ? -8.972 -0.981 1.317 1.00 86.62 84 ARG A O 1
ATOM 696 N N . GLY A 1 85 ? -7.132 0.246 0.892 1.00 90.19 85 GLY A N 1
ATOM 697 C CA . GLY A 1 85 ? -6.973 -0.108 -0.507 1.00 90.19 85 GLY A CA 1
ATOM 698 C C . GLY A 1 85 ? -5.505 -0.277 -0.864 1.00 90.19 85 GLY A C 1
ATOM 699 O O 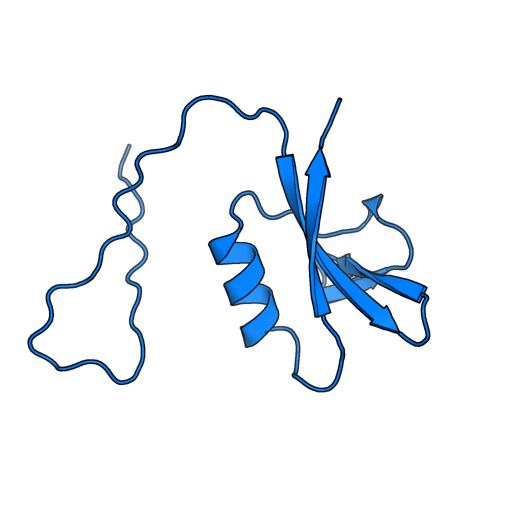. GLY A 1 85 ? -4.616 0.000 -0.060 1.00 90.19 85 GLY A O 1
ATOM 700 N N . VAL A 1 86 ? -5.271 -0.737 -2.087 1.00 91.56 86 VAL A N 1
ATOM 701 C CA . VAL A 1 86 ? -3.942 -0.773 -2.693 1.00 91.56 86 VAL A CA 1
ATOM 702 C C . VAL A 1 86 ? -3.893 0.345 -3.730 1.00 91.56 86 VAL A C 1
ATOM 704 O O . VAL A 1 86 ? -4.749 0.406 -4.611 1.00 91.56 86 VAL A O 1
ATOM 707 N N . GLY A 1 87 ? -2.939 1.260 -3.582 1.00 90.56 87 GLY A N 1
ATOM 708 C CA . GLY A 1 87 ? -2.660 2.331 -4.535 1.00 90.56 87 GLY A CA 1
ATOM 709 C C . GLY A 1 87 ? -1.429 2.024 -5.382 1.00 90.56 87 GLY A C 1
ATOM 710 O O . GLY A 1 87 ? -0.630 1.165 -5.022 1.00 90.56 87 GLY A O 1
ATOM 711 N N . VAL A 1 88 ? -1.267 2.747 -6.492 1.00 89.25 88 VAL A N 1
ATOM 712 C CA . VAL A 1 88 ? -0.115 2.624 -7.398 1.00 89.25 88 VAL A CA 1
ATOM 713 C C . VAL A 1 88 ? 0.752 3.880 -7.356 1.00 89.25 88 VAL A C 1
ATOM 715 O O . VAL A 1 88 ? 0.258 5.010 -7.350 1.00 89.25 88 VAL A O 1
ATOM 718 N N . VAL A 1 89 ? 2.063 3.684 -7.354 1.00 83.38 89 VAL A N 1
ATOM 719 C CA . VAL A 1 89 ? 3.090 4.717 -7.441 1.00 83.38 89 VAL A CA 1
ATOM 720 C C . VAL A 1 89 ? 3.872 4.493 -8.721 1.00 83.38 89 VAL A C 1
ATOM 722 O O . VAL A 1 89 ? 4.467 3.441 -8.883 1.00 83.38 89 VAL A O 1
ATOM 725 N N . LYS A 1 90 ? 3.862 5.476 -9.625 1.00 81.50 90 LYS A N 1
ATOM 726 C CA . LYS A 1 90 ? 4.706 5.483 -10.824 1.00 81.50 90 LYS A CA 1
ATOM 727 C C . LYS A 1 90 ? 5.938 6.347 -10.557 1.00 81.50 90 LYS A C 1
ATOM 729 O O . LYS A 1 90 ? 5.757 7.483 -10.116 1.00 81.50 90 LYS A O 1
ATOM 734 N N . PHE A 1 91 ? 7.139 5.841 -10.829 1.00 65.81 91 PHE A N 1
ATOM 735 C CA . PHE A 1 91 ? 8.356 6.657 -10.857 1.00 65.81 91 PHE A CA 1
ATOM 736 C C . PHE A 1 91 ? 8.597 7.135 -12.290 1.00 65.81 91 PHE A C 1
ATOM 738 O O . PHE A 1 91 ? 8.682 6.320 -13.213 1.00 65.81 91 PHE A O 1
ATOM 745 N N . GLY A 1 92 ? 8.606 8.459 -12.456 1.00 55.00 92 GLY A N 1
ATOM 746 C CA . GLY A 1 92 ? 8.990 9.135 -13.696 1.00 55.00 92 GLY A CA 1
ATOM 747 C C . GLY A 1 92 ? 10.495 9.300 -13.802 1.00 55.00 92 GLY A C 1
ATOM 748 O O . GLY A 1 92 ? 11.155 9.275 -12.740 1.00 55.00 92 GLY A O 1
#

Secondary structure (DSSP, 8-state):
----------TTS-TTSPP------PPS--TTEEEEEEEEETTEEEEEBTTS-EES-STTB--BS-HHHHHHHHHHHS-TTS-EEEEEEE--

Sequence (92 aa):
MSAHEIPLMAEGCSRFTPPLFLHQQEPPGIGNAMWVIIRTLKGKNSFLTETGQWSQDRNDAERFDRYDYAVYYRDKEVGPRERRGVGVVKFG